Protein AF-A0A3N9USW3-F1 (afdb_monomer)

Nearest PDB structures (foldseek):
  8bqk-assembly1_B  TM=9.414E-01  e=2.583E-05  Nitratidesulfovibrio vulgaris str. Hildenborough
  1h0h-assembly2_L  TM=9.763E-01  e=4.710E-05  Megalodesulfovibrio gigas
  1kqf-assembly1_B  TM=9.703E-01  e=5.753E-05  Escherichia coli

pLDDT: mean 94.32, std 7.04, range [61.34, 98.69]

Radius of gyration: 14.76 Å; Cα contacts (8 Å, |Δi|>4): 60; chains: 1; bounding box: 43×22×37 Å

Sequence (68 aa):
MAGKAVLVDVSRCIGCRACQVACKQWNELPAEKTKNTGTFQNPPDLSGMTYTVVRFKEDSTNGEMTWN

Mean predicted aligned error: 3.74 Å

Structure (mmCIF, N/CA/C/O backbone):
data_AF-A0A3N9USW3-F1
#
_entry.id   AF-A0A3N9USW3-F1
#
loop_
_atom_site.group_PDB
_atom_site.id
_atom_site.type_symbol
_atom_site.label_atom_id
_atom_site.label_alt_id
_atom_site.label_comp_id
_atom_site.label_asym_id
_atom_site.label_entity_id
_atom_site.label_seq_id
_atom_site.pdbx_PDB_ins_code
_atom_site.Cartn_x
_atom_site.Cartn_y
_atom_site.Cartn_z
_atom_site.occupancy
_atom_site.B_iso_or_equiv
_atom_site.auth_seq_id
_atom_site.auth_comp_id
_atom_site.auth_asym_id
_atom_site.auth_atom_id
_atom_site.pdbx_PDB_model_num
ATOM 1 N N . MET A 1 1 ? -29.486 -15.302 2.102 1.00 61.34 1 MET A N 1
ATOM 2 C CA . MET A 1 1 ? -28.843 -13.985 2.314 1.00 61.34 1 MET A CA 1
ATOM 3 C C . MET A 1 1 ? -27.847 -13.755 1.192 1.00 61.34 1 MET A C 1
ATOM 5 O O . MET A 1 1 ? -27.130 -14.690 0.864 1.00 61.34 1 MET A O 1
ATOM 9 N N . ALA A 1 2 ? -27.818 -12.565 0.593 1.00 80.88 2 ALA A N 1
ATOM 10 C CA . ALA A 1 2 ? -26.784 -12.207 -0.379 1.00 80.88 2 ALA A CA 1
ATOM 11 C C . ALA A 1 2 ? -25.510 -11.750 0.356 1.00 80.88 2 ALA A C 1
ATOM 13 O O . ALA A 1 2 ? -25.604 -10.995 1.325 1.00 80.88 2 ALA A O 1
ATOM 14 N N . GLY A 1 3 ? -24.338 -12.219 -0.083 1.00 90.69 3 GLY A N 1
ATOM 15 C CA . GLY A 1 3 ? -23.041 -11.824 0.477 1.00 90.69 3 GLY A CA 1
ATOM 16 C C . GLY A 1 3 ? -22.636 -10.393 0.104 1.00 90.69 3 GLY A C 1
ATOM 17 O O . GLY A 1 3 ? -23.212 -9.781 -0.796 1.00 90.69 3 GLY A O 1
ATOM 18 N N . LYS A 1 4 ? -21.632 -9.853 0.804 1.00 96.00 4 LYS A N 1
ATOM 19 C CA . LYS A 1 4 ? -20.963 -8.589 0.453 1.00 96.00 4 LYS A CA 1
ATOM 20 C C . LYS A 1 4 ? -19.597 -8.889 -0.162 1.00 96.00 4 LYS A C 1
ATOM 22 O O . LYS A 1 4 ? -18.960 -9.867 0.215 1.00 96.00 4 LYS A O 1
ATOM 27 N N . ALA A 1 5 ? -19.155 -8.032 -1.077 1.00 96.06 5 ALA A N 1
ATOM 28 C CA . ALA A 1 5 ? -17.839 -8.099 -1.702 1.00 96.06 5 ALA A CA 1
ATOM 29 C C . ALA A 1 5 ? -17.258 -6.688 -1.860 1.00 96.06 5 ALA A C 1
ATOM 31 O O . ALA A 1 5 ? -18.005 -5.710 -1.922 1.00 96.06 5 ALA A O 1
ATOM 32 N N . VAL A 1 6 ? -15.931 -6.603 -1.944 1.00 96.31 6 VAL A N 1
ATOM 33 C CA . VAL A 1 6 ? -15.190 -5.380 -2.274 1.00 96.31 6 VAL A CA 1
ATOM 34 C C . VAL A 1 6 ? -14.397 -5.656 -3.545 1.00 96.31 6 VAL A C 1
ATOM 36 O O . VAL A 1 6 ? -13.642 -6.624 -3.598 1.00 96.31 6 VAL A O 1
ATOM 39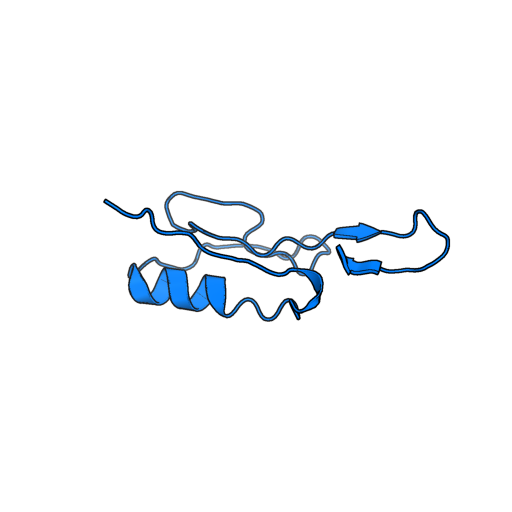 N N . LEU A 1 7 ? -14.576 -4.819 -4.565 1.00 97.50 7 LEU A N 1
ATOM 40 C CA . LEU A 1 7 ? -13.785 -4.861 -5.792 1.00 97.50 7 LEU A CA 1
ATOM 41 C C . LEU A 1 7 ? -12.667 -3.822 -5.699 1.00 97.50 7 LEU A C 1
ATOM 43 O O . LEU A 1 7 ? -12.937 -2.638 -5.510 1.00 97.50 7 LEU A O 1
ATOM 47 N N . VAL A 1 8 ? -11.426 -4.270 -5.869 1.00 97.56 8 VAL A N 1
ATOM 48 C CA . VAL A 1 8 ? -10.252 -3.402 -5.994 1.00 97.56 8 VAL A CA 1
ATOM 49 C C . VAL A 1 8 ? -9.682 -3.596 -7.394 1.00 97.56 8 VAL A C 1
ATOM 51 O O . VAL A 1 8 ? -9.037 -4.602 -7.670 1.00 97.56 8 VAL A O 1
ATOM 54 N N . ASP A 1 9 ? -9.958 -2.644 -8.283 1.00 97.50 9 ASP A N 1
ATOM 55 C CA . ASP A 1 9 ? -9.427 -2.638 -9.647 1.00 97.50 9 ASP A CA 1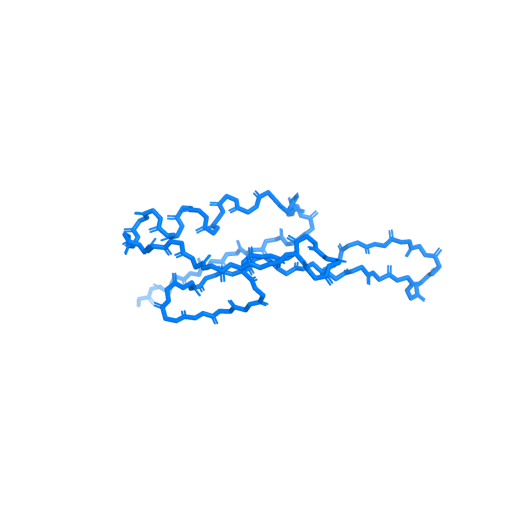
ATOM 56 C C . ASP A 1 9 ? -8.065 -1.931 -9.680 1.00 97.50 9 ASP A C 1
ATOM 58 O O . ASP A 1 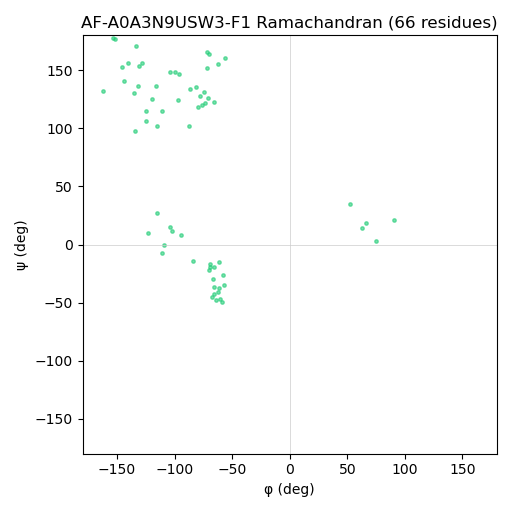9 ? -7.972 -0.701 -9.636 1.00 97.50 9 ASP A O 1
ATOM 62 N N . VAL A 1 10 ? -6.999 -2.728 -9.740 1.00 95.56 10 VAL A N 1
ATOM 63 C CA . VAL A 1 10 ? -5.618 -2.233 -9.731 1.00 95.56 10 VAL A CA 1
ATOM 64 C C . VAL A 1 10 ? -5.232 -1.504 -11.019 1.00 95.56 10 VAL A C 1
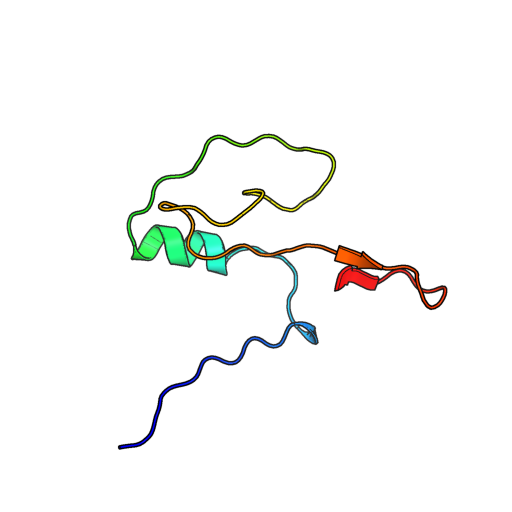ATOM 66 O O . VAL A 1 10 ? -4.369 -0.636 -10.960 1.00 95.56 10 VAL A O 1
ATOM 69 N N . SER A 1 11 ? -5.927 -1.737 -12.140 1.00 94.56 11 SER A N 1
ATOM 70 C CA . SER A 1 11 ? -5.658 -1.035 -13.409 1.00 94.56 11 SER A CA 1
ATOM 71 C C . SER A 1 11 ? -5.971 0.465 -13.345 1.00 94.56 11 SER A C 1
ATOM 73 O O . SER A 1 11 ? -5.479 1.253 -14.148 1.00 94.56 11 SER A O 1
ATOM 75 N N . ARG A 1 12 ? -6.787 0.871 -12.363 1.00 95.56 12 ARG A N 1
ATOM 76 C CA . ARG A 1 12 ? -7.166 2.266 -12.096 1.00 95.56 12 ARG A CA 1
ATOM 77 C C . ARG A 1 12 ? -6.533 2.816 -10.822 1.00 95.56 12 ARG A C 1
ATOM 79 O O . ARG A 1 12 ? -6.789 3.966 -10.457 1.00 95.56 12 ARG A O 1
ATOM 86 N N . CYS A 1 13 ? -5.754 2.003 -10.112 1.00 96.44 13 CYS A N 1
ATOM 87 C CA . CYS A 1 13 ? -5.070 2.430 -8.906 1.00 96.44 13 CYS A CA 1
ATOM 88 C C . CYS A 1 13 ? -3.938 3.391 -9.274 1.00 96.44 13 CYS A C 1
ATOM 90 O O . CYS A 1 13 ? -3.060 3.061 -10.058 1.00 96.44 13 CYS A O 1
ATOM 92 N N . ILE A 1 14 ? -3.935 4.574 -8.662 1.00 96.69 14 ILE A N 1
ATOM 93 C CA . ILE A 1 14 ? -2.901 5.597 -8.888 1.00 96.69 14 ILE A CA 1
ATOM 94 C C . ILE A 1 14 ? -1.869 5.664 -7.751 1.00 96.69 14 ILE A C 1
ATOM 96 O O . ILE A 1 14 ? -1.139 6.642 -7.629 1.00 96.69 14 ILE A O 1
ATOM 100 N N . GLY A 1 15 ? -1.862 4.687 -6.838 1.00 96.81 15 GLY A N 1
ATOM 101 C CA . GLY A 1 15 ? -0.900 4.648 -5.731 1.00 96.81 15 GLY A CA 1
ATOM 102 C C . GLY A 1 15 ? -1.040 5.771 -4.691 1.00 96.81 15 GLY A C 1
ATOM 103 O O . GLY A 1 15 ? -0.107 6.021 -3.932 1.00 96.81 15 GLY A O 1
ATOM 104 N N . CYS A 1 16 ? -2.186 6.462 -4.610 1.00 97.94 16 CYS A N 1
ATOM 105 C CA . CYS A 1 16 ? -2.340 7.651 -3.755 1.00 97.94 16 CYS A CA 1
ATOM 106 C C . CYS A 1 16 ? -2.330 7.369 -2.242 1.00 97.94 16 CYS A C 1
ATOM 108 O O . CYS A 1 16 ? -2.163 8.292 -1.449 1.00 97.94 16 CYS A O 1
ATOM 110 N N . ARG A 1 17 ?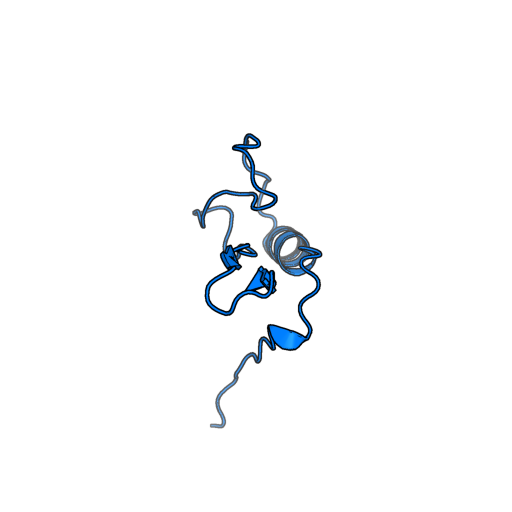 -2.533 6.108 -1.832 1.00 98.12 17 ARG A N 1
ATOM 111 C CA . ARG A 1 17 ? -2.591 5.653 -0.426 1.00 98.12 17 ARG A CA 1
ATOM 112 C C . ARG A 1 17 ? -3.723 6.246 0.423 1.00 98.12 17 ARG A C 1
ATOM 114 O O . ARG A 1 17 ? -3.740 6.050 1.638 1.00 98.12 17 ARG A O 1
ATOM 121 N N . ALA A 1 18 ? -4.724 6.873 -0.195 1.00 98.56 18 ALA A N 1
ATOM 122 C CA . ALA A 1 18 ? -5.897 7.383 0.518 1.00 98.56 18 ALA A CA 1
ATOM 123 C C . ALA A 1 18 ? -6.632 6.281 1.303 1.00 98.56 18 ALA A C 1
ATOM 125 O O . ALA A 1 18 ? -7.088 6.518 2.417 1.00 98.56 18 ALA A O 1
ATOM 126 N N . CYS A 1 19 ? -6.675 5.053 0.775 1.00 98.44 19 CYS A N 1
ATOM 127 C CA . CYS A 1 19 ? -7.251 3.897 1.465 1.00 98.44 19 CYS A CA 1
ATOM 128 C C . CYS A 1 19 ? -6.534 3.555 2.783 1.00 98.44 19 CYS A C 1
ATOM 130 O O . CYS A 1 19 ? -7.198 3.215 3.760 1.00 98.44 19 CYS A O 1
ATOM 132 N N . GLN A 1 20 ? -5.204 3.693 2.850 1.00 98.56 20 GLN A N 1
ATOM 133 C CA . GLN A 1 20 ? -4.446 3.456 4.082 1.00 98.56 20 GLN A CA 1
ATOM 134 C C . GLN A 1 20 ? -4.768 4.513 5.139 1.00 98.56 20 GLN A C 1
ATOM 136 O O . GLN A 1 20 ? -5.010 4.175 6.298 1.00 98.56 20 GLN A O 1
ATOM 141 N N . VAL A 1 21 ? -4.808 5.785 4.728 1.00 98.50 21 VAL A N 1
ATOM 142 C CA . VAL A 1 21 ? -5.132 6.908 5.619 1.00 98.50 21 VAL A CA 1
ATOM 143 C C . VAL A 1 21 ? -6.566 6.787 6.132 1.00 98.50 21 VAL A C 1
ATOM 145 O O . VAL A 1 21 ? -6.778 6.849 7.338 1.00 98.50 21 VAL A O 1
ATOM 148 N N . ALA A 1 22 ? -7.532 6.528 5.248 1.00 98.69 22 ALA A N 1
ATOM 149 C CA . ALA A 1 22 ? -8.937 6.364 5.616 1.00 98.69 22 ALA A CA 1
ATOM 150 C C . ALA A 1 22 ? -9.156 5.166 6.553 1.00 98.69 22 ALA A C 1
ATOM 152 O O . ALA A 1 22 ? -9.898 5.273 7.527 1.00 98.69 22 ALA A O 1
ATOM 153 N N . CYS A 1 23 ? -8.477 4.040 6.305 1.00 98.62 23 CYS A N 1
ATOM 154 C CA . CYS A 1 23 ? -8.547 2.868 7.175 1.00 98.62 23 CYS A CA 1
ATOM 155 C C . CYS A 1 23 ? -8.055 3.190 8.591 1.00 98.62 23 CYS A C 1
ATOM 157 O O . CYS A 1 23 ? -8.743 2.866 9.559 1.00 98.62 23 CYS A O 1
ATOM 159 N N . LYS A 1 24 ? -6.909 3.868 8.725 1.00 98.69 24 LYS A N 1
ATOM 160 C CA . LYS A 1 24 ? -6.401 4.288 10.038 1.00 98.69 24 LYS A CA 1
ATOM 161 C C . LYS A 1 24 ? -7.306 5.318 10.703 1.00 98.69 24 LYS A C 1
ATOM 163 O O . LYS A 1 24 ? -7.571 5.179 11.888 1.00 98.69 24 LYS A O 1
ATOM 168 N N . GLN A 1 25 ? -7.803 6.300 9.951 1.00 98.69 25 GLN A N 1
ATOM 169 C CA . GLN A 1 25 ? -8.708 7.325 10.469 1.00 98.69 25 GLN A CA 1
ATOM 170 C C . GLN A 1 25 ? -9.975 6.698 11.059 1.00 98.69 25 GLN A C 1
ATOM 172 O O . GLN A 1 25 ? -10.344 7.021 12.180 1.00 98.69 25 GLN A O 1
ATOM 177 N N . TRP A 1 26 ? -10.623 5.793 10.321 1.00 98.69 26 TRP A N 1
ATOM 178 C CA . TRP A 1 26 ? -11.862 5.155 10.765 1.00 98.69 26 TRP A CA 1
ATOM 179 C C . TRP A 1 26 ? -11.666 4.251 11.986 1.00 98.69 26 TRP A C 1
ATOM 181 O O . TRP A 1 26 ? -12.533 4.186 12.848 1.00 98.69 26 TRP A O 1
ATOM 191 N N . ASN A 1 27 ? -10.532 3.551 12.054 1.00 98.50 27 ASN A N 1
ATOM 192 C CA . ASN A 1 27 ? -10.225 2.625 13.146 1.00 98.50 27 ASN A CA 1
ATOM 193 C C . ASN A 1 27 ? -9.401 3.273 14.275 1.00 98.50 27 ASN A C 1
ATOM 195 O O . ASN A 1 27 ? -8.911 2.557 15.142 1.00 98.50 27 ASN A O 1
ATOM 199 N N . GLU A 1 28 ? -9.200 4.595 14.237 1.00 98.44 28 GLU A N 1
ATOM 200 C CA . GLU A 1 28 ? -8.419 5.361 15.221 1.00 98.44 28 GLU A CA 1
ATOM 201 C C . GLU A 1 28 ? -7.004 4.797 15.465 1.00 98.44 28 GLU A C 1
ATOM 203 O O . GLU A 1 28 ? -6.456 4.840 16.567 1.00 98.44 28 GLU A O 1
ATOM 208 N N . LEU A 1 29 ? -6.383 4.255 14.412 1.00 98.38 29 LEU A N 1
ATOM 209 C CA . LEU A 1 29 ? -5.077 3.613 14.511 1.00 98.38 29 LEU A CA 1
ATOM 210 C C . LEU A 1 29 ? -3.945 4.636 14.351 1.00 98.38 29 LEU A C 1
ATOM 212 O O . LEU A 1 29 ? -3.942 5.419 13.395 1.00 98.38 29 LEU A O 1
ATOM 216 N N . PRO A 1 30 ? -2.918 4.593 15.213 1.00 98.00 30 PRO A N 1
ATOM 217 C CA . PRO A 1 30 ? -1.778 5.496 15.118 1.00 98.00 30 PRO A CA 1
ATOM 218 C C . PRO A 1 30 ? -0.880 5.190 13.908 1.00 98.00 30 PRO A C 1
ATOM 220 O O . PRO A 1 30 ? -0.907 4.110 13.305 1.00 98.00 30 PRO A O 1
ATOM 223 N N . ALA A 1 31 ? -0.031 6.158 13.562 1.00 97.06 31 ALA A N 1
ATOM 224 C CA . ALA A 1 31 ? 1.061 5.948 12.620 1.00 97.06 31 ALA A CA 1
ATOM 225 C C . ALA A 1 31 ? 2.172 5.084 13.242 1.00 97.06 31 ALA A C 1
ATOM 227 O O . ALA A 1 31 ? 2.406 5.113 14.450 1.00 97.06 31 ALA A O 1
ATOM 228 N N . GLU A 1 32 ? 2.888 4.350 12.396 1.00 95.56 32 GLU A N 1
ATOM 229 C CA . GLU A 1 32 ? 4.088 3.612 12.788 1.00 95.56 32 GLU A CA 1
ATOM 230 C C . GLU A 1 32 ? 5.337 4.396 12.395 1.00 95.56 32 GLU A C 1
ATOM 232 O O . GLU A 1 32 ? 5.347 5.114 11.393 1.00 95.56 32 GLU A O 1
ATOM 237 N N . LYS A 1 33 ? 6.411 4.249 13.175 1.00 97.44 33 LYS A N 1
ATOM 238 C CA . LYS A 1 33 ? 7.713 4.794 12.792 1.00 97.44 33 LYS A CA 1
ATOM 239 C C . LYS A 1 33 ? 8.291 3.939 11.681 1.00 97.44 33 LYS A C 1
ATOM 241 O O . LYS A 1 33 ? 8.530 2.749 11.868 1.00 97.44 33 LYS A O 1
ATOM 246 N N . THR A 1 34 ? 8.564 4.560 10.549 1.00 97.44 34 THR A N 1
ATOM 247 C CA . THR A 1 34 ? 9.112 3.874 9.389 1.00 97.44 34 THR A CA 1
ATOM 248 C C . THR A 1 34 ? 10.276 4.659 8.799 1.00 97.44 34 THR A C 1
ATOM 250 O O . THR A 1 34 ? 10.577 5.783 9.203 1.00 97.44 34 THR A O 1
ATOM 253 N N . LYS A 1 35 ? 10.976 4.034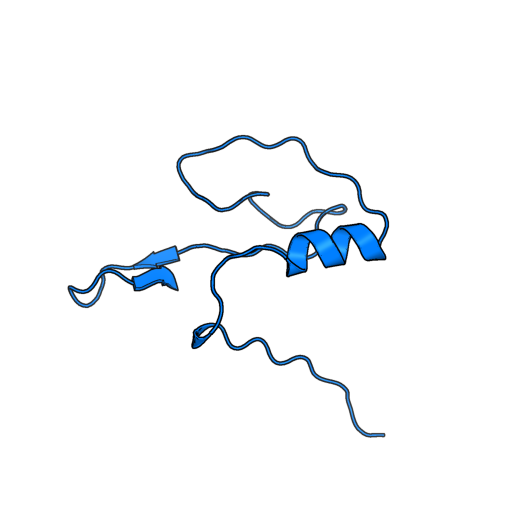 7.857 1.00 97.81 35 LYS A N 1
ATOM 254 C CA . LYS A 1 35 ? 12.082 4.630 7.110 1.00 97.81 35 LYS A CA 1
ATOM 255 C C . LYS A 1 35 ? 11.866 4.378 5.627 1.00 97.81 35 LYS A C 1
ATOM 257 O O . LYS A 1 35 ? 11.212 3.403 5.256 1.00 97.81 35 LYS A O 1
ATOM 262 N N . ASN A 1 36 ? 12.410 5.246 4.785 1.00 97.81 36 ASN A N 1
ATOM 263 C CA . ASN A 1 36 ? 12.482 4.975 3.356 1.00 97.81 36 ASN A CA 1
ATOM 264 C C . ASN A 1 36 ? 13.642 3.997 3.099 1.00 97.81 36 ASN A C 1
ATOM 266 O O . ASN A 1 36 ? 14.756 4.232 3.564 1.00 97.81 36 ASN A O 1
ATOM 270 N N . THR A 1 37 ? 13.374 2.895 2.398 1.00 96.69 37 THR A N 1
ATOM 271 C CA . THR A 1 37 ? 14.365 1.861 2.044 1.00 96.69 37 THR A CA 1
ATOM 272 C C . THR A 1 37 ? 14.593 1.758 0.533 1.00 96.69 37 THR A C 1
ATOM 274 O O . THR A 1 37 ? 14.933 0.687 0.043 1.00 96.69 37 THR A O 1
ATOM 277 N N . GLY A 1 38 ? 14.378 2.847 -0.212 1.00 96.38 38 GLY A N 1
ATOM 278 C CA . GLY A 1 38 ? 14.522 2.889 -1.672 1.00 96.38 38 GLY A CA 1
ATOM 279 C C . GLY A 1 38 ? 13.242 2.555 -2.442 1.00 96.38 38 GLY A C 1
ATOM 280 O O . GLY A 1 38 ? 13.312 2.166 -3.598 1.00 96.38 38 GLY A O 1
ATOM 281 N N . THR A 1 39 ? 12.073 2.678 -1.810 1.00 94.94 39 THR A N 1
ATOM 282 C CA . THR A 1 39 ? 10.764 2.388 -2.417 1.00 94.94 39 THR A CA 1
ATOM 283 C C . THR A 1 39 ? 9.702 3.347 -1.878 1.00 94.94 39 THR A C 1
ATOM 285 O O . THR A 1 39 ? 9.806 3.848 -0.754 1.00 94.94 39 THR A O 1
ATOM 288 N N . PHE A 1 40 ? 8.663 3.607 -2.678 1.00 95.50 40 PHE A N 1
ATOM 289 C CA . PHE A 1 40 ? 7.499 4.395 -2.267 1.00 95.50 40 PHE A CA 1
ATOM 290 C C . PHE A 1 40 ? 6.619 3.688 -1.222 1.00 95.50 40 PHE A C 1
ATOM 292 O O . PHE A 1 40 ? 5.838 4.356 -0.531 1.00 95.50 40 PHE A O 1
ATOM 299 N N . GLN A 1 41 ? 6.737 2.362 -1.087 1.00 97.25 41 GLN A N 1
ATOM 300 C CA . GLN A 1 41 ? 5.937 1.555 -0.165 1.00 97.25 41 GLN A CA 1
ATOM 301 C C . GLN A 1 41 ? 6.253 1.919 1.284 1.00 97.25 41 GLN A C 1
ATOM 303 O O . GLN A 1 41 ? 7.397 1.853 1.733 1.00 97.25 41 GLN A O 1
ATOM 308 N N . ASN A 1 42 ? 5.216 2.321 2.021 1.00 97.06 42 ASN A N 1
ATOM 309 C CA . ASN A 1 42 ? 5.323 2.614 3.443 1.00 97.06 42 ASN A CA 1
ATOM 310 C C . ASN A 1 42 ? 3.931 2.625 4.111 1.00 97.06 42 ASN A C 1
ATOM 312 O O . ASN A 1 42 ? 3.044 3.296 3.569 1.00 97.06 42 ASN A O 1
ATOM 316 N N . PRO A 1 43 ? 3.706 1.950 5.259 1.00 97.81 43 PRO A N 1
ATOM 317 C CA . PRO A 1 43 ? 4.602 1.025 5.976 1.00 97.81 43 PRO A CA 1
ATOM 318 C C . PRO A 1 43 ? 5.091 -0.161 5.124 1.00 97.81 43 PRO A C 1
ATOM 320 O O . PRO A 1 43 ? 4.499 -0.432 4.078 1.00 97.81 43 PRO A O 1
ATOM 323 N N . PRO A 1 44 ? 6.189 -0.841 5.510 1.00 96.88 44 PRO A N 1
ATOM 324 C CA . PRO A 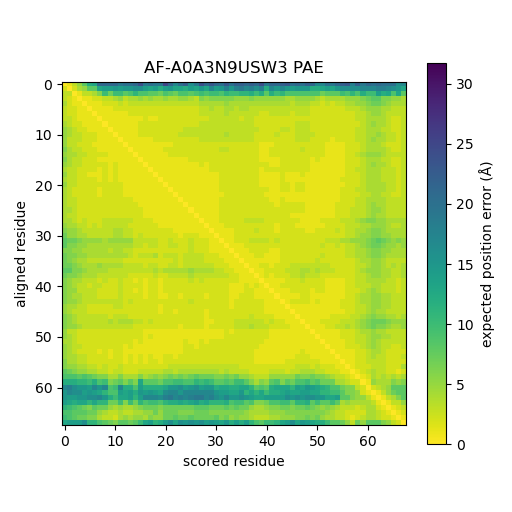1 44 ? 6.746 -1.929 4.704 1.00 96.88 44 PRO A CA 1
ATOM 325 C C . PRO A 1 44 ? 5.815 -3.146 4.634 1.00 96.88 44 PRO A C 1
ATOM 327 O O . PRO A 1 44 ? 5.808 -3.842 3.619 1.00 96.88 44 PRO A O 1
ATOM 330 N N . ASP A 1 45 ? 5.012 -3.387 5.671 1.00 97.81 45 ASP A N 1
ATOM 331 C CA . ASP A 1 45 ? 4.050 -4.484 5.716 1.00 97.81 45 ASP A CA 1
ATOM 332 C C . ASP A 1 45 ? 2.847 -4.150 6.615 1.00 97.81 45 ASP A C 1
ATOM 334 O O . ASP A 1 45 ? 2.787 -3.080 7.227 1.00 97.81 45 ASP A O 1
ATOM 338 N N . LEU A 1 46 ? 1.880 -5.063 6.660 1.00 98.25 46 LEU A N 1
ATOM 339 C CA . LEU A 1 46 ? 0.773 -5.063 7.606 1.00 98.25 46 LEU A CA 1
ATOM 340 C C . LEU A 1 46 ? 1.279 -5.190 9.047 1.00 98.25 46 LEU A C 1
ATOM 342 O O . LEU A 1 46 ? 2.338 -5.752 9.321 1.00 98.25 46 LEU A O 1
ATOM 346 N N . SER A 1 47 ? 0.476 -4.707 9.986 1.00 97.81 47 SER A N 1
ATOM 347 C CA . SER A 1 47 ? 0.747 -4.828 11.417 1.00 97.81 47 SER A CA 1
ATOM 348 C C . SER A 1 47 ? -0.566 -4.799 12.208 1.00 97.81 47 SER A C 1
ATOM 350 O O . SER A 1 47 ? -1.639 -4.563 11.647 1.00 97.81 47 SER A O 1
ATOM 352 N N . GLY A 1 48 ? -0.489 -4.941 13.535 1.00 97.62 48 GLY A N 1
ATOM 353 C CA . GLY A 1 48 ? -1.641 -4.714 14.419 1.00 97.62 48 GLY A CA 1
ATOM 354 C C . GLY A 1 48 ? -2.199 -3.281 14.379 1.00 97.62 48 GLY A C 1
ATOM 355 O O . GLY A 1 48 ? -3.316 -3.053 14.832 1.00 97.62 48 GLY A O 1
ATOM 356 N N . MET A 1 49 ? -1.452 -2.324 13.821 1.00 97.19 49 MET A N 1
ATOM 357 C CA . MET A 1 49 ? -1.841 -0.917 13.671 1.00 97.19 49 MET A CA 1
ATOM 358 C C . MET A 1 49 ? -2.074 -0.533 12.200 1.00 97.19 49 MET A C 1
ATOM 360 O O . MET A 1 49 ? -2.545 0.571 11.930 1.00 97.19 49 MET A O 1
ATOM 364 N N . THR A 1 50 ? -1.767 -1.405 11.233 1.00 98.44 50 THR A N 1
ATOM 365 C CA . THR A 1 50 ? -1.886 -1.137 9.789 1.00 98.44 50 THR A CA 1
ATOM 366 C C . THR A 1 50 ? -2.554 -2.315 9.079 1.00 98.44 50 THR A C 1
ATOM 368 O O . THR A 1 50 ? -1.901 -3.291 8.721 1.00 98.44 50 THR A O 1
ATOM 371 N N . TYR A 1 51 ? -3.866 -2.210 8.843 1.00 98.38 51 TYR A N 1
ATOM 372 C CA . TYR A 1 51 ? -4.678 -3.296 8.264 1.00 98.38 51 TYR A CA 1
ATOM 373 C C . TYR A 1 51 ? -4.649 -3.367 6.736 1.00 98.38 51 TYR A C 1
ATOM 375 O O . TYR A 1 51 ? -5.074 -4.359 6.152 1.00 98.38 51 TYR A O 1
ATOM 383 N N . THR A 1 52 ? -4.168 -2.318 6.070 1.00 98.31 52 THR A N 1
ATOM 384 C CA . THR A 1 52 ? -4.040 -2.291 4.614 1.00 98.31 52 THR A CA 1
ATOM 385 C C . THR A 1 52 ? -2.791 -1.525 4.198 1.00 98.31 52 THR A C 1
ATOM 387 O O . THR A 1 52 ? -2.435 -0.505 4.800 1.0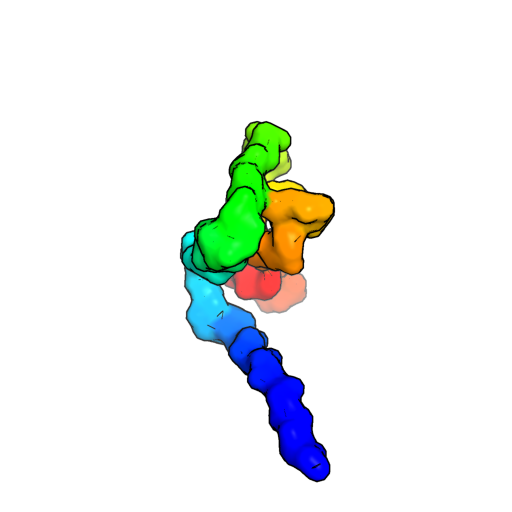0 98.31 52 THR A O 1
ATOM 390 N N . VAL A 1 53 ? -2.114 -2.033 3.168 1.00 98.06 53 VAL A N 1
ATOM 391 C CA . VAL A 1 53 ? -0.915 -1.433 2.585 1.00 98.06 53 VAL A CA 1
ATOM 392 C C . VAL A 1 53 ? -1.014 -1.462 1.069 1.00 98.06 53 VAL A C 1
ATOM 394 O O . VAL A 1 53 ? -1.287 -2.508 0.484 1.00 98.06 53 VAL A O 1
ATOM 397 N N . VAL A 1 54 ? -0.767 -0.313 0.435 1.00 97.81 54 VAL A N 1
ATOM 398 C CA . VAL A 1 54 ? -0.540 -0.253 -1.012 1.00 97.81 54 VAL A CA 1
ATOM 399 C C . VAL A 1 54 ? 0.873 -0.755 -1.273 1.00 97.81 54 VAL A C 1
ATOM 401 O O . VAL A 1 54 ? 1.838 -0.189 -0.753 1.00 97.81 54 VAL A O 1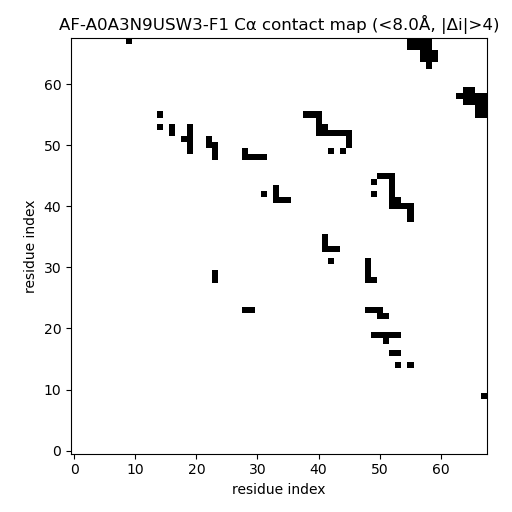
ATOM 404 N N . ARG A 1 55 ? 0.982 -1.829 -2.054 1.00 96.88 55 ARG A N 1
ATOM 405 C CA . ARG A 1 55 ? 2.264 -2.385 -2.479 1.00 96.88 55 ARG A CA 1
ATOM 406 C C . ARG A 1 55 ? 2.622 -1.865 -3.856 1.00 96.88 55 ARG A C 1
ATOM 408 O O . ARG A 1 55 ? 1.743 -1.614 -4.672 1.00 96.88 55 ARG A O 1
ATOM 415 N N . PHE A 1 56 ? 3.914 -1.700 -4.070 1.00 95.88 56 PHE A N 1
ATOM 416 C CA . PHE A 1 56 ? 4.463 -1.136 -5.289 1.00 95.88 56 PHE A CA 1
ATOM 417 C C . PHE A 1 56 ? 5.476 -2.118 -5.862 1.00 95.88 56 PHE A C 1
ATOM 419 O O . PHE A 1 56 ? 6.497 -2.374 -5.219 1.00 95.88 56 PHE A O 1
ATOM 426 N N . LYS A 1 57 ? 5.199 -2.672 -7.046 1.00 94.19 57 LYS A N 1
ATOM 427 C CA . LYS A 1 57 ? 6.103 -3.590 -7.740 1.00 94.19 57 LYS A CA 1
ATOM 428 C C . LYS A 1 57 ? 6.388 -3.073 -9.144 1.00 94.19 57 LYS A C 1
ATOM 430 O O . LYS A 1 57 ? 5.545 -3.132 -10.033 1.00 94.19 57 LYS A O 1
ATOM 435 N N . GLU A 1 58 ? 7.589 -2.548 -9.335 1.00 93.44 58 GLU A N 1
ATOM 436 C CA . GLU A 1 58 ? 8.084 -2.196 -10.665 1.00 93.44 58 GLU A CA 1
ATOM 437 C C . GLU A 1 58 ? 8.457 -3.483 -11.408 1.00 93.44 58 GLU A C 1
ATOM 439 O O . GLU A 1 58 ? 9.122 -4.359 -10.848 1.00 93.44 58 GLU A O 1
ATOM 444 N N . ASP A 1 59 ? 7.991 -3.621 -12.645 1.00 90.38 59 ASP A N 1
ATOM 445 C CA . ASP A 1 59 ? 8.222 -4.796 -13.479 1.00 90.38 59 ASP A CA 1
ATOM 446 C C . ASP A 1 59 ? 8.691 -4.367 -14.875 1.00 90.38 59 ASP A C 1
ATOM 448 O O . ASP A 1 59 ? 8.151 -3.425 -15.458 1.00 90.38 59 ASP A O 1
ATOM 452 N N . SER A 1 60 ? 9.703 -5.060 -15.396 1.00 85.62 60 SER A N 1
ATOM 453 C CA . SER A 1 60 ? 10.313 -4.833 -16.712 1.00 85.62 60 SER A CA 1
ATOM 454 C C . SER A 1 60 ? 10.283 -6.078 -17.608 1.00 85.62 60 SER A C 1
ATOM 456 O O . SER A 1 60 ? 10.904 -6.095 -18.673 1.00 85.62 60 SER A O 1
ATOM 458 N N . THR A 1 61 ? 9.558 -7.128 -17.200 1.00 80.06 61 THR A N 1
ATOM 459 C CA . THR A 1 61 ? 9.617 -8.473 -17.804 1.00 80.06 61 THR A CA 1
ATOM 460 C C . THR A 1 61 ? 9.290 -8.504 -19.306 1.00 80.06 61 THR A C 1
ATOM 462 O O . THR A 1 61 ? 9.817 -9.354 -20.020 1.00 80.06 61 THR A O 1
ATOM 465 N N . ASN A 1 62 ? 8.500 -7.555 -19.820 1.00 76.50 62 ASN A N 1
ATOM 466 C CA . ASN A 1 62 ? 8.107 -7.500 -21.237 1.00 76.50 62 ASN A CA 1
ATOM 467 C C . ASN A 1 62 ? 8.847 -6.427 -22.056 1.00 76.50 62 ASN A C 1
ATOM 469 O O . ASN A 1 62 ? 8.405 -6.072 -23.146 1.00 76.50 62 ASN A O 1
ATOM 473 N N . GLY A 1 63 ? 9.951 -5.879 -21.540 1.00 82.69 63 GLY A N 1
ATOM 474 C CA . GLY A 1 63 ? 10.666 -4.773 -22.190 1.00 82.69 63 GLY A CA 1
ATOM 475 C C . GLY A 1 63 ? 9.971 -3.410 -22.057 1.00 82.69 63 GLY A C 1
ATOM 476 O O . GLY A 1 63 ? 10.476 -2.418 -22.575 1.00 82.69 63 GLY A O 1
ATOM 477 N N . GLU A 1 64 ? 8.854 -3.351 -21.330 1.00 85.62 64 GLU A N 1
ATOM 478 C CA . GLU A 1 64 ? 8.147 -2.133 -20.936 1.00 85.62 64 GLU A CA 1
ATOM 479 C C . GLU A 1 64 ? 8.172 -2.008 -19.409 1.00 85.62 64 GLU A C 1
ATOM 481 O O . GLU A 1 64 ? 7.969 -2.991 -18.694 1.00 85.62 64 GLU A O 1
ATOM 486 N N . MET A 1 65 ? 8.439 -0.798 -18.913 1.00 87.12 65 MET A N 1
ATOM 487 C CA . MET A 1 65 ? 8.413 -0.506 -17.481 1.00 87.12 65 MET A CA 1
ATOM 488 C C . MET A 1 65 ? 6.971 -0.307 -17.030 1.00 87.12 65 MET A C 1
ATOM 490 O O . MET A 1 65 ? 6.299 0.623 -17.472 1.00 87.12 65 MET A O 1
ATOM 494 N N . THR A 1 66 ? 6.511 -1.155 -16.118 1.00 87.69 66 THR A N 1
ATOM 495 C CA . THR A 1 66 ? 5.150 -1.107 -15.575 1.00 87.69 66 THR A CA 1
ATOM 496 C C . THR A 1 66 ? 5.167 -1.095 -14.054 1.00 87.69 66 THR A C 1
ATOM 498 O O . THR A 1 66 ? 6.127 -1.544 -13.422 1.00 87.69 66 THR A O 1
ATOM 501 N N . TRP A 1 67 ? 4.091 -0.573 -13.461 1.00 84.25 67 TRP A N 1
ATOM 502 C CA . TRP A 1 67 ? 3.843 -0.671 -12.026 1.00 84.25 67 TRP A CA 1
ATOM 503 C C . TRP A 1 67 ? 2.649 -1.589 -11.795 1.00 84.25 67 TRP A C 1
ATOM 505 O O . TRP A 1 67 ? 1.546 -1.269 -12.237 1.00 84.25 67 TRP A O 1
ATOM 515 N N . ASN A 1 68 ? 2.893 -2.732 -11.151 1.00 71.69 68 ASN A N 1
ATOM 516 C CA . ASN A 1 68 ? 1.901 -3.779 -10.893 1.00 71.69 68 ASN A CA 1
ATOM 517 C C . ASN A 1 68 ? 1.652 -3.983 -9.395 1.00 71.69 68 ASN A C 1
ATOM 519 O O . ASN A 1 68 ? 2.555 -3.679 -8.577 1.00 71.69 68 ASN A O 1
#

Secondary structure (DSSP, 8-state):
---------GGG-----HHHHHHHHHTTPPPPP----SSS--SSS-BTTBS------EE-TTSS-EE-

Foldseek 3Di:
DDDDDDDDDPVPDPPPCPVQVVVCVVVVADDDDPDDPPDPWPPPDDDPRTPDTDDWDWDCPPVDTDTD

Solvent-accessible surface area (backbone atoms only — not comparable to full-atom values): 4852 Å² total; per-residue (Å²): 134,86,84,88,86,84,87,81,67,67,93,76,58,82,82,79,53,58,67,42,54,50,53,24,62,76,67,72,38,66,86,78,94,78,77,84,84,89,56,91,47,70,64,90,63,72,51,101,58,33,91,57,71,72,76,77,40,82,43,54,93,83,83,50,85,43,81,92